Protein AF-A0A0K1P612-F1 (afdb_monomer_lite)

Structure (mmCIF, N/CA/C/O backbone):
data_AF-A0A0K1P612-F1
#
_entry.id   AF-A0A0K1P612-F1
#
loop_
_atom_site.group_PDB
_atom_site.id
_atom_site.type_symbol
_atom_site.label_atom_id
_atom_site.label_alt_id
_atom_site.label_comp_id
_atom_site.label_asym_id
_atom_site.label_entity_id
_atom_site.label_seq_id
_atom_site.pdbx_PDB_ins_code
_atom_site.Cartn_x
_atom_site.Cartn_y
_atom_site.Cartn_z
_atom_site.occupancy
_atom_site.B_iso_or_equiv
_atom_site.auth_seq_id
_atom_site.auth_comp_id
_atom_site.auth_asym_id
_atom_site.auth_atom_id
_atom_site.pdbx_PDB_model_num
ATOM 1 N N . MET A 1 1 ? -21.311 -34.377 92.287 1.00 41.12 1 MET A N 1
ATOM 2 C CA . MET A 1 1 ? -20.174 -33.442 92.451 1.00 41.12 1 MET A CA 1
ATOM 3 C C . MET A 1 1 ? -19.917 -32.747 91.117 1.00 41.12 1 MET A C 1
ATOM 5 O O . MET A 1 1 ? -19.912 -33.449 90.123 1.00 41.12 1 MET A O 1
ATOM 9 N N . LYS A 1 2 ? -19.739 -31.412 91.148 1.00 40.91 2 LYS A N 1
ATOM 10 C CA . LYS A 1 2 ? -18.972 -30.525 90.229 1.00 40.91 2 LYS A CA 1
ATOM 11 C C . LYS A 1 2 ? -19.226 -30.686 88.708 1.00 40.91 2 LYS A C 1
ATOM 13 O O . LYS A 1 2 ? -18.819 -31.666 88.112 1.00 40.91 2 LYS A O 1
ATOM 18 N N . LYS A 1 3 ? -20.013 -29.796 88.079 1.00 50.22 3 LYS A N 1
ATOM 19 C CA . LYS A 1 3 ? -19.568 -28.608 87.297 1.00 50.22 3 LYS A CA 1
ATOM 20 C C . LYS A 1 3 ? -18.346 -28.872 86.401 1.00 50.22 3 LYS A C 1
ATOM 22 O O . LYS A 1 3 ? -17.288 -29.119 86.959 1.00 50.22 3 LYS A O 1
ATOM 27 N N . ILE A 1 4 ? -18.483 -28.657 85.086 1.00 59.44 4 ILE A N 1
ATOM 28 C CA . ILE A 1 4 ? -17.645 -27.751 84.271 1.00 59.44 4 ILE A CA 1
ATOM 29 C C . ILE A 1 4 ? -18.402 -27.411 82.974 1.00 59.44 4 ILE A C 1
ATOM 31 O O . ILE A 1 4 ? -18.871 -28.277 82.245 1.00 59.44 4 ILE A O 1
ATOM 35 N N . ILE A 1 5 ? -18.535 -26.105 82.762 1.00 58.50 5 ILE A N 1
ATOM 36 C CA . ILE A 1 5 ? -18.970 -25.407 81.554 1.00 58.50 5 ILE A CA 1
ATOM 37 C C . ILE A 1 5 ? -17.716 -25.192 80.707 1.00 58.50 5 ILE A C 1
ATOM 39 O O . ILE A 1 5 ? -16.687 -24.802 81.264 1.00 58.50 5 ILE A O 1
ATOM 43 N N . THR A 1 6 ? -17.778 -25.339 79.385 1.00 56.31 6 THR A N 1
ATOM 44 C CA . THR A 1 6 ? -16.789 -24.679 78.517 1.00 56.31 6 THR A CA 1
ATOM 45 C C . THR A 1 6 ? -17.442 -24.205 77.223 1.00 56.31 6 THR A C 1
ATOM 47 O O . THR A 1 6 ? -17.755 -24.989 76.333 1.00 56.31 6 THR A O 1
ATOM 50 N N . LEU A 1 7 ? -17.676 -22.889 77.179 1.00 51.88 7 LEU A N 1
ATOM 51 C CA . LEU A 1 7 ? -17.905 -22.091 75.979 1.00 51.88 7 LEU A CA 1
ATOM 52 C C . LEU A 1 7 ? -16.672 -22.169 75.073 1.00 51.88 7 LEU A C 1
ATOM 54 O O . LEU A 1 7 ? -15.564 -21.944 75.552 1.00 51.88 7 LEU A O 1
ATOM 58 N N . LEU A 1 8 ? -16.883 -22.317 73.769 1.00 52.53 8 LEU A N 1
ATOM 59 C CA . LEU A 1 8 ? -15.957 -21.822 72.751 1.00 52.53 8 LEU A CA 1
ATOM 60 C C . LEU A 1 8 ? -16.777 -21.101 71.681 1.00 52.53 8 LEU A C 1
ATOM 62 O O . LEU A 1 8 ? -17.328 -21.690 70.759 1.00 52.53 8 LEU A O 1
ATOM 66 N N . THR A 1 9 ? -16.897 -19.793 71.880 1.00 53.34 9 THR A N 1
ATOM 67 C CA . THR A 1 9 ? -17.374 -18.814 70.909 1.00 53.34 9 THR A CA 1
ATOM 68 C C . THR A 1 9 ? -16.282 -18.586 69.867 1.00 53.34 9 THR A C 1
ATOM 70 O O . THR A 1 9 ? -15.299 -17.898 70.144 1.00 53.34 9 THR A O 1
ATOM 73 N N . SER A 1 10 ? -16.430 -19.141 68.668 1.00 53.06 10 SER A N 1
ATOM 74 C CA . SER A 1 10 ? -15.600 -18.775 67.518 1.00 53.06 10 SER A CA 1
ATOM 75 C C . SER A 1 10 ? -16.173 -17.522 66.852 1.00 53.06 10 SER A C 1
ATOM 77 O O . SER A 1 10 ? -17.065 -17.569 66.006 1.00 53.06 10 SER A O 1
ATOM 79 N N . ILE A 1 11 ? -15.644 -16.370 67.267 1.00 59.69 11 ILE A N 1
ATOM 80 C CA . ILE A 1 11 ? -15.814 -15.085 66.586 1.00 59.69 11 ILE A CA 1
ATOM 81 C C . ILE A 1 11 ? -15.137 -15.216 65.220 1.00 59.69 11 ILE A C 1
ATOM 83 O O . ILE A 1 11 ? -13.913 -15.266 65.122 1.00 59.69 11 ILE A O 1
ATOM 87 N N . SER A 1 12 ? -15.937 -15.320 64.163 1.00 50.88 12 SER A N 1
ATOM 88 C CA . SER A 1 12 ? -15.432 -15.311 62.791 1.00 50.88 12 SER A CA 1
ATOM 89 C C . SER A 1 12 ? -15.181 -13.857 62.394 1.00 50.88 12 SER A C 1
ATOM 91 O O . SER A 1 12 ? -16.131 -13.101 62.203 1.00 50.88 12 SER A O 1
ATOM 93 N N . LEU A 1 13 ? -13.913 -13.444 62.309 1.00 46.50 13 LEU A N 1
ATOM 94 C CA . LEU A 1 13 ? -13.538 -12.169 61.697 1.00 46.50 13 LEU A CA 1
ATOM 95 C C . LEU A 1 13 ? -13.925 -12.212 60.213 1.00 46.50 13 LEU A C 1
ATOM 97 O O . LEU A 1 13 ? -13.248 -12.850 59.408 1.00 46.50 13 LEU A O 1
ATOM 101 N N . THR A 1 14 ? -14.991 -11.518 59.824 1.00 56.44 14 THR A N 1
ATOM 102 C CA . THR A 1 14 ? -15.213 -11.179 58.417 1.00 56.44 14 THR A CA 1
ATOM 103 C C . THR A 1 14 ? -14.245 -10.059 58.057 1.00 56.44 14 THR A C 1
ATOM 105 O O . THR A 1 14 ? -14.475 -8.897 58.394 1.00 56.44 14 THR A O 1
ATOM 108 N N . ALA A 1 15 ? -13.137 -10.412 57.409 1.00 47.38 15 ALA A N 1
ATOM 109 C CA . ALA A 1 15 ? -12.256 -9.447 56.774 1.00 47.38 15 ALA A CA 1
ATOM 110 C C . ALA A 1 15 ? -13.066 -8.691 55.710 1.00 47.38 15 ALA A C 1
ATOM 112 O O . ALA A 1 15 ? -13.466 -9.262 54.696 1.00 47.38 15 ALA A O 1
ATOM 113 N N . SER A 1 16 ? -13.356 -7.415 55.961 1.00 54.88 16 SER A N 1
ATOM 114 C CA . SER A 1 16 ? -13.921 -6.531 54.950 1.00 54.88 16 SER A CA 1
ATOM 115 C C . SER A 1 16 ? -12.872 -6.352 53.857 1.00 54.88 16 SER A C 1
ATOM 117 O O . SER A 1 16 ? -11.861 -5.679 54.071 1.00 54.88 16 SER A O 1
ATOM 119 N N . LEU A 1 17 ? -13.090 -6.967 52.697 1.00 56.94 17 LEU A N 1
ATOM 120 C CA . LEU A 1 17 ? -12.346 -6.636 51.490 1.00 56.94 17 LEU A CA 1
ATOM 121 C C . LEU A 1 17 ? -12.718 -5.196 51.129 1.00 56.94 17 LEU A C 1
ATOM 123 O O . LEU A 1 17 ? -13.788 -4.939 50.584 1.00 56.94 17 LEU A O 1
ATOM 127 N N . SER A 1 18 ? -11.868 -4.238 51.492 1.00 53.06 18 SER A N 1
ATOM 128 C CA . SER A 1 18 ? -11.982 -2.877 50.987 1.00 53.06 18 SER A CA 1
ATOM 129 C C . SER A 1 18 ? -11.651 -2.918 49.500 1.00 53.06 18 SER A C 1
ATOM 131 O O . SER A 1 18 ? -10.485 -2.990 49.109 1.00 53.06 18 SER A O 1
ATOM 133 N N . THR A 1 19 ? -12.690 -2.925 48.671 1.00 49.06 19 THR A N 1
ATOM 134 C CA . THR A 1 19 ? -12.580 -2.788 47.224 1.00 49.06 19 THR A CA 1
ATOM 135 C C . THR A 1 19 ? -12.037 -1.396 46.924 1.00 49.06 19 THR A C 1
ATOM 137 O O . THR A 1 19 ? -12.783 -0.423 46.840 1.00 49.06 19 THR A O 1
ATOM 140 N N . PHE A 1 20 ? -10.721 -1.275 46.770 1.00 56.41 20 PHE A N 1
ATOM 141 C CA . PHE A 1 20 ? -10.151 -0.122 46.093 1.00 56.41 20 PHE A CA 1
ATOM 142 C C . PHE A 1 20 ? -10.465 -0.295 44.609 1.00 56.41 20 PHE A C 1
ATOM 144 O O . PHE A 1 20 ? -9.755 -0.984 43.879 1.00 56.41 20 PHE A O 1
ATOM 151 N N . ALA A 1 21 ? -11.578 0.289 44.167 1.00 50.56 21 ALA A N 1
ATOM 152 C CA . ALA A 1 21 ? -11.800 0.526 42.754 1.00 50.56 21 ALA A CA 1
ATOM 153 C C . ALA A 1 21 ? -10.763 1.563 42.309 1.00 50.56 21 ALA A C 1
ATOM 155 O O . ALA A 1 21 ? -10.960 2.769 42.449 1.00 50.56 21 ALA A O 1
ATOM 156 N N . ILE A 1 22 ? -9.621 1.086 41.813 1.00 52.19 22 ILE A N 1
ATOM 157 C CA . ILE A 1 22 ? -8.710 1.920 41.041 1.00 52.19 22 ILE A CA 1
ATOM 158 C C . ILE A 1 22 ? -9.459 2.218 39.746 1.00 52.19 22 ILE A C 1
ATOM 160 O O . ILE A 1 22 ? -9.482 1.407 38.820 1.00 52.19 22 ILE A O 1
ATOM 164 N N . SER A 1 23 ? -10.126 3.372 39.712 1.00 44.81 23 SER A N 1
ATOM 165 C CA . SER A 1 23 ? -10.602 3.987 38.479 1.00 44.81 23 SER A CA 1
ATOM 166 C C . SER A 1 23 ? -9.371 4.412 37.680 1.00 44.81 23 SER A C 1
ATOM 168 O O . SER A 1 23 ? -8.953 5.568 37.677 1.00 44.81 23 SER A O 1
ATOM 170 N N . CYS A 1 24 ? -8.720 3.434 37.052 1.00 50.16 24 CYS A N 1
ATOM 171 C CA . CYS A 1 24 ? -7.855 3.695 35.923 1.00 50.16 24 CYS A CA 1
ATOM 172 C C . CYS A 1 24 ? -8.787 4.183 34.824 1.00 50.16 24 CYS A C 1
ATOM 174 O O . CYS A 1 24 ? -9.447 3.373 34.172 1.00 50.16 24 CYS A O 1
ATOM 176 N N . GLY A 1 25 ? -8.848 5.501 34.637 1.00 46.31 25 GLY A N 1
ATOM 177 C CA . GLY A 1 25 ? -9.306 6.094 33.391 1.00 46.31 25 GLY A CA 1
ATOM 178 C C . GLY A 1 25 ? -8.412 5.578 32.271 1.00 46.31 25 GLY A C 1
ATOM 179 O O . GLY A 1 25 ? -7.436 6.221 31.893 1.00 46.31 25 GLY A O 1
ATOM 180 N N . LYS A 1 26 ? -8.697 4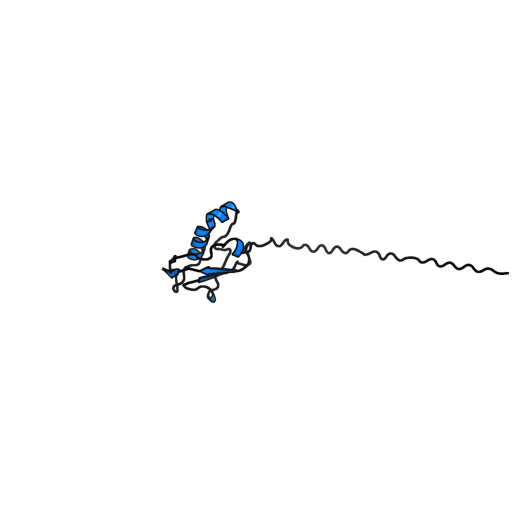.369 31.784 1.00 48.75 26 LYS A N 1
ATOM 181 C CA . LYS A 1 26 ? -8.162 3.888 30.525 1.00 48.75 26 LYS A CA 1
ATOM 182 C C . LYS A 1 26 ? -8.737 4.848 29.499 1.00 48.75 26 LYS A C 1
ATOM 184 O O . LYS A 1 26 ? -9.947 4.865 29.294 1.00 48.75 26 LYS A O 1
ATOM 189 N N . LYS A 1 27 ? -7.881 5.689 28.912 1.00 53.66 27 LYS A N 1
ATOM 190 C CA . LYS A 1 27 ? -8.188 6.282 27.611 1.00 53.66 27 LYS A CA 1
ATOM 191 C C . LYS A 1 27 ? -8.678 5.118 26.754 1.00 53.66 27 LYS A C 1
ATOM 193 O O . LYS A 1 27 ? -7.951 4.133 26.633 1.00 53.66 27 LYS A O 1
ATOM 198 N N . GLU A 1 28 ? -9.918 5.175 26.283 1.00 55.62 28 GLU A N 1
ATOM 199 C CA . GLU A 1 28 ? -10.414 4.213 25.305 1.00 55.62 28 GLU A CA 1
ATOM 200 C C . GLU A 1 28 ? -9.517 4.343 24.078 1.00 55.62 28 GLU A C 1
ATOM 202 O O . GLU A 1 28 ? -9.636 5.275 23.285 1.00 55.62 28 GLU A O 1
ATOM 207 N N . GLU A 1 29 ? -8.531 3.459 23.985 1.00 60.53 29 GLU A N 1
ATOM 208 C CA . GLU A 1 29 ? -7.712 3.308 22.801 1.00 60.53 29 GLU A CA 1
ATOM 209 C C . GLU A 1 29 ? -8.654 2.760 21.732 1.00 60.53 29 GLU A C 1
ATOM 211 O O . GLU A 1 29 ? -9.086 1.607 21.799 1.00 60.53 29 GLU A O 1
ATOM 216 N N . GLN A 1 30 ? -9.090 3.631 20.818 1.00 69.25 30 GLN A N 1
ATOM 217 C CA . GLN A 1 30 ? -9.962 3.219 19.726 1.00 69.25 30 GLN A CA 1
ATOM 218 C C . GLN A 1 30 ? -9.275 2.080 18.975 1.00 69.25 30 GLN A C 1
ATOM 220 O O . GLN A 1 30 ? -8.113 2.197 18.580 1.00 69.25 30 GLN A O 1
ATOM 225 N N . ALA A 1 31 ? -9.985 0.965 18.811 1.00 86.06 31 ALA A N 1
ATOM 226 C CA . ALA A 1 31 ? -9.444 -0.203 18.137 1.00 86.06 31 ALA A CA 1
ATOM 227 C C . ALA A 1 31 ? -9.047 0.173 16.701 1.00 86.06 31 ALA A C 1
ATOM 229 O O . ALA A 1 31 ? -9.894 0.537 15.885 1.00 86.06 31 ALA A O 1
ATOM 230 N N . LYS A 1 32 ? -7.747 0.100 16.404 1.00 93.06 32 LYS A N 1
ATOM 231 C CA . LYS A 1 32 ? -7.211 0.388 15.072 1.00 93.06 32 LYS A CA 1
ATOM 232 C C . LYS A 1 32 ? -7.554 -0.732 14.094 1.00 93.06 32 LYS A C 1
ATOM 234 O O . LYS A 1 32 ? -7.532 -1.911 14.444 1.00 93.06 32 LYS A O 1
ATOM 239 N N . THR A 1 33 ? -7.816 -0.366 12.844 1.00 95.06 33 THR A N 1
ATOM 240 C CA . THR A 1 33 ? -8.099 -1.323 11.766 1.00 95.06 33 THR A CA 1
ATOM 241 C C . THR A 1 33 ? -6.799 -1.845 11.153 1.00 95.06 33 THR A C 1
ATOM 243 O O . THR A 1 33 ? -5.915 -1.073 10.800 1.00 95.06 33 THR A O 1
ATOM 246 N N . ILE A 1 34 ? -6.660 -3.161 10.988 1.00 96.88 34 ILE A N 1
ATOM 247 C CA . ILE A 1 34 ? -5.459 -3.751 10.375 1.00 96.88 34 ILE A CA 1
ATOM 248 C C . ILE A 1 34 ? -5.461 -3.481 8.864 1.00 96.88 34 ILE A C 1
ATOM 250 O O . ILE A 1 34 ? -6.443 -3.793 8.190 1.00 96.88 34 ILE A O 1
ATOM 254 N N . LEU A 1 35 ? -4.356 -2.969 8.309 1.00 97.06 35 LEU A N 1
ATOM 255 C CA . LEU A 1 35 ? -4.243 -2.664 6.874 1.00 97.06 35 LEU A CA 1
ATOM 256 C C . LEU A 1 35 ? -4.543 -3.868 5.970 1.00 97.06 35 LEU A C 1
ATOM 258 O O . LEU A 1 35 ? -5.217 -3.720 4.956 1.00 97.06 35 LEU A O 1
ATOM 262 N N . GLY A 1 36 ? -4.113 -5.072 6.352 1.00 96.12 36 GLY A N 1
ATOM 263 C CA . GLY A 1 36 ? -4.393 -6.295 5.587 1.00 96.12 36 GLY A CA 1
ATOM 264 C C . GLY A 1 36 ? -5.884 -6.641 5.464 1.00 96.12 36 GLY A C 1
ATOM 265 O O . GLY A 1 36 ? -6.259 -7.402 4.578 1.00 96.12 36 GLY A O 1
ATOM 266 N N . ASN A 1 37 ? -6.750 -6.065 6.306 1.00 95.94 37 ASN A N 1
ATOM 267 C CA . ASN A 1 37 ? -8.198 -6.265 6.204 1.00 95.94 37 ASN A CA 1
ATOM 268 C C . ASN A 1 37 ? -8.844 -5.344 5.157 1.00 95.94 37 ASN A C 1
ATOM 270 O O . ASN A 1 37 ? -9.917 -5.668 4.642 1.00 95.94 37 ASN A O 1
ATOM 274 N N . ILE A 1 38 ? -8.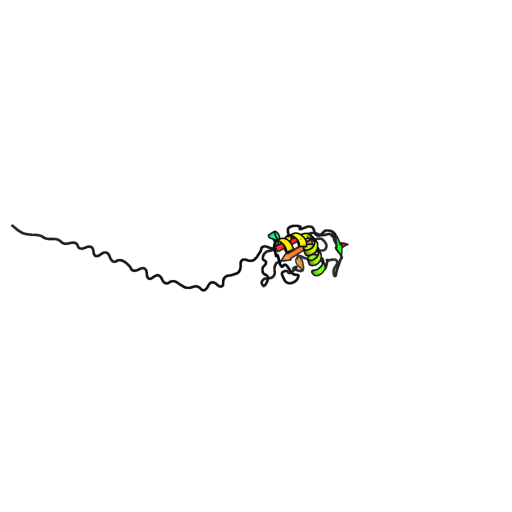216 -4.202 4.849 1.00 96.12 38 ILE A N 1
ATOM 275 C CA . ILE A 1 38 ? -8.759 -3.198 3.919 1.00 96.12 38 ILE A CA 1
ATOM 276 C C . ILE A 1 38 ? -8.045 -3.217 2.562 1.00 96.12 38 ILE A C 1
ATOM 278 O O . ILE A 1 38 ? -8.695 -2.973 1.549 1.00 96.12 38 ILE A O 1
ATOM 282 N N . ILE A 1 39 ? -6.744 -3.530 2.535 1.00 96.50 39 ILE A N 1
ATOM 283 C CA . ILE A 1 39 ? -5.931 -3.700 1.325 1.00 96.50 39 ILE A CA 1
ATOM 284 C C . ILE A 1 39 ? -5.870 -5.198 1.028 1.00 96.50 39 ILE A C 1
ATOM 286 O O . ILE A 1 39 ? -4.978 -5.909 1.485 1.00 96.50 39 ILE A O 1
ATOM 290 N N . THR A 1 40 ? -6.874 -5.691 0.309 1.00 93.69 40 THR A N 1
ATOM 291 C CA . THR A 1 40 ? -7.045 -7.122 0.026 1.00 93.69 40 THR A CA 1
ATOM 292 C C . THR A 1 40 ? -6.465 -7.554 -1.319 1.00 93.69 40 THR A C 1
ATOM 294 O O . THR A 1 40 ? -6.115 -8.720 -1.475 1.00 93.69 40 THR A O 1
ATOM 297 N N . ASN A 1 41 ? -6.341 -6.640 -2.283 1.00 94.56 41 ASN A N 1
ATOM 298 C CA . ASN A 1 41 ? -5.604 -6.865 -3.519 1.00 94.56 41 ASN A CA 1
ATOM 299 C C . ASN A 1 41 ? -4.186 -6.299 -3.379 1.00 94.56 41 ASN A C 1
ATOM 301 O O . ASN A 1 41 ? -3.996 -5.089 -3.260 1.00 94.56 41 ASN A O 1
ATOM 305 N N . LEU A 1 42 ? -3.207 -7.201 -3.361 1.00 97.06 42 LEU A N 1
ATOM 306 C CA . LEU A 1 42 ? -1.799 -6.877 -3.143 1.00 97.06 42 LEU A CA 1
ATOM 307 C C . LEU A 1 42 ? -1.026 -6.673 -4.447 1.00 97.06 42 LEU A C 1
ATOM 309 O O . LEU A 1 42 ? 0.103 -6.199 -4.393 1.00 97.06 42 LEU A O 1
ATOM 313 N N . ASP A 1 43 ? -1.596 -7.041 -5.595 1.00 97.75 43 ASP A N 1
ATOM 314 C CA . ASP A 1 43 ? -0.997 -6.787 -6.904 1.00 97.75 43 ASP A CA 1
ATOM 315 C C . ASP A 1 43 ? -1.592 -5.505 -7.491 1.00 97.75 43 ASP A C 1
ATOM 317 O O . ASP A 1 43 ? -2.783 -5.429 -7.802 1.00 97.75 43 ASP A O 1
ATOM 321 N N . LEU A 1 44 ? -0.754 -4.477 -7.611 1.00 97.81 44 LEU A N 1
ATOM 322 C CA . LEU A 1 44 ? -1.144 -3.171 -8.132 1.00 97.81 44 LEU A CA 1
ATOM 323 C C . LEU A 1 44 ? -1.007 -3.090 -9.660 1.00 97.81 44 LEU A C 1
ATOM 325 O O . LEU A 1 44 ? -1.421 -2.095 -10.256 1.00 97.81 44 LEU A O 1
ATOM 329 N N . GLY A 1 45 ? -0.468 -4.128 -10.307 1.00 97.44 45 GLY A N 1
ATOM 330 C CA . GLY A 1 45 ? -0.230 -4.155 -11.745 1.00 97.44 45 GLY A CA 1
ATOM 331 C C . GLY A 1 45 ? 0.893 -3.211 -12.173 1.00 97.44 45 GLY A C 1
ATOM 332 O O . GLY A 1 45 ? 1.927 -3.112 -11.509 1.00 97.44 45 GLY A O 1
ATOM 333 N N . ASP A 1 46 ? 0.703 -2.542 -13.308 1.00 97.56 46 ASP A N 1
ATOM 334 C CA . ASP A 1 46 ? 1.702 -1.643 -13.886 1.00 97.56 46 ASP A CA 1
ATOM 335 C C . ASP A 1 46 ? 1.604 -0.236 -13.269 1.00 97.56 46 ASP A C 1
ATOM 337 O O . ASP A 1 46 ? 0.545 0.395 -13.288 1.00 97.56 46 ASP A O 1
ATOM 341 N N . LEU A 1 47 ? 2.722 0.269 -12.742 1.00 97.88 47 LEU A N 1
ATOM 342 C CA . LEU A 1 47 ? 2.848 1.595 -12.138 1.00 97.88 47 LEU A CA 1
ATOM 343 C C . LEU A 1 47 ? 3.911 2.423 -12.859 1.00 97.88 47 LEU A C 1
ATOM 345 O O . LEU A 1 47 ? 4.996 1.930 -13.165 1.00 97.88 47 LEU A O 1
ATOM 349 N N . GLN A 1 48 ? 3.624 3.708 -13.066 1.00 96.19 48 GLN A N 1
ATOM 350 C CA . GLN A 1 48 ? 4.603 4.640 -13.623 1.00 96.19 48 GLN A CA 1
ATOM 351 C C . GLN A 1 48 ? 5.801 4.798 -12.687 1.00 96.19 48 GLN A C 1
ATOM 353 O O . GLN A 1 48 ? 5.638 4.986 -11.475 1.00 96.19 48 GLN A O 1
ATOM 358 N N . LYS A 1 49 ? 7.003 4.767 -13.263 1.00 93.75 49 LYS A N 1
ATOM 359 C CA . LYS A 1 49 ? 8.234 5.106 -12.543 1.00 93.75 49 LYS A CA 1
ATOM 360 C C . LYS A 1 49 ? 8.230 6.564 -12.087 1.00 93.75 49 LYS A C 1
ATOM 362 O O . LYS A 1 49 ? 7.848 7.463 -12.830 1.00 93.75 49 LYS A O 1
ATOM 367 N N . GLY A 1 50 ? 8.691 6.780 -10.861 1.00 91.94 50 GLY A N 1
ATOM 368 C CA . GLY A 1 50 ? 9.045 8.085 -10.324 1.00 91.94 50 GLY A CA 1
ATOM 369 C C . GLY A 1 50 ? 10.560 8.235 -10.211 1.00 91.94 50 GLY A C 1
ATOM 370 O O . GLY A 1 50 ? 11.326 7.715 -11.024 1.00 91.94 50 GLY A O 1
ATOM 371 N N . GLU A 1 51 ? 11.000 8.949 -9.179 1.00 87.94 51 GLU A N 1
ATOM 372 C CA . GLU A 1 51 ? 12.421 9.099 -8.872 1.00 87.94 51 GLU A CA 1
ATOM 373 C C . GLU A 1 51 ? 13.056 7.758 -8.475 1.00 87.94 51 GLU A C 1
ATOM 375 O O . GLU A 1 51 ? 12.422 6.920 -7.837 1.00 87.94 51 GLU A O 1
ATOM 380 N N . ASN A 1 52 ? 14.334 7.566 -8.817 1.00 90.06 52 ASN A N 1
ATOM 381 C CA . ASN A 1 52 ? 15.108 6.361 -8.478 1.00 90.06 52 ASN A CA 1
ATOM 382 C C . ASN A 1 52 ? 14.482 5.039 -8.972 1.00 90.06 52 ASN A C 1
ATOM 384 O O . ASN A 1 52 ? 14.633 4.007 -8.321 1.00 90.06 52 ASN A O 1
ATOM 388 N N . ASP A 1 53 ? 13.772 5.071 -10.106 1.00 91.50 53 ASP A N 1
ATOM 389 C CA . ASP A 1 53 ? 13.106 3.911 -10.722 1.00 91.50 53 ASP A CA 1
ATOM 390 C C . ASP A 1 53 ? 12.037 3.232 -9.840 1.00 91.50 53 ASP A C 1
ATOM 392 O O . ASP A 1 53 ? 11.634 2.095 -10.108 1.00 91.50 53 ASP A O 1
ATOM 396 N N . VAL A 1 54 ? 11.537 3.920 -8.807 1.00 95.75 54 VAL A N 1
ATOM 397 C CA . VAL A 1 54 ? 10.425 3.449 -7.968 1.00 95.75 54 VAL A CA 1
ATOM 398 C C . VAL A 1 54 ? 9.185 4.322 -8.178 1.00 95.75 54 VAL A C 1
ATOM 400 O O . VAL A 1 54 ? 9.316 5.522 -8.420 1.00 95.75 54 VAL A O 1
ATOM 403 N N . PRO A 1 55 ? 7.961 3.765 -8.128 1.00 96.81 55 PRO A N 1
ATOM 404 C CA . PRO A 1 55 ? 6.742 4.563 -8.258 1.00 96.81 55 PRO A CA 1
ATOM 405 C C . PRO A 1 55 ? 6.582 5.474 -7.044 1.00 96.81 55 PRO A C 1
ATOM 407 O O . PRO A 1 55 ? 6.983 5.091 -5.951 1.00 96.81 55 PRO A O 1
ATOM 410 N N . SER A 1 56 ? 5.970 6.650 -7.207 1.00 96.88 56 SER A N 1
ATOM 411 C CA . SER A 1 56 ? 5.750 7.582 -6.092 1.00 96.88 56 SER A CA 1
ATOM 412 C C . SER A 1 56 ? 4.733 7.043 -5.067 1.00 96.88 56 SER A C 1
ATOM 414 O O . SER A 1 56 ? 3.912 6.175 -5.374 1.00 96.88 56 SER A O 1
ATOM 416 N N . LYS A 1 57 ? 4.752 7.577 -3.835 1.00 97.06 57 LYS A N 1
ATOM 417 C CA . LYS A 1 57 ? 3.810 7.168 -2.776 1.00 97.06 57 LYS A CA 1
ATOM 418 C C . LYS A 1 57 ? 2.370 7.438 -3.207 1.00 97.06 57 LYS A C 1
ATOM 420 O O . LYS A 1 57 ? 1.479 6.637 -2.942 1.00 97.06 57 LYS A O 1
ATOM 425 N N . GLU A 1 58 ? 2.165 8.560 -3.889 1.00 97.56 58 GLU A N 1
ATOM 426 C CA . GLU A 1 58 ? 0.880 8.951 -4.454 1.00 97.56 58 GLU A CA 1
ATOM 427 C C . GLU A 1 58 ? 0.440 7.984 -5.558 1.00 97.56 58 GLU A C 1
ATOM 429 O O . GLU A 1 58 ? -0.706 7.549 -5.560 1.00 97.56 58 GLU A O 1
ATOM 434 N N . THR A 1 59 ? 1.355 7.558 -6.434 1.00 97.69 59 THR A N 1
ATOM 435 C CA . THR A 1 59 ? 1.084 6.540 -7.463 1.00 97.69 59 THR A CA 1
ATOM 436 C C . THR A 1 59 ? 0.611 5.227 -6.834 1.00 97.69 59 THR A C 1
ATOM 438 O O . THR A 1 59 ? -0.402 4.672 -7.257 1.00 97.69 59 THR A O 1
ATOM 441 N N . ILE A 1 60 ? 1.306 4.755 -5.793 1.00 97.81 60 ILE A N 1
ATOM 442 C CA . ILE A 1 60 ? 0.929 3.545 -5.048 1.00 97.81 60 ILE A CA 1
ATOM 443 C C . ILE A 1 60 ? -0.447 3.721 -4.389 1.00 97.81 60 ILE A C 1
ATOM 445 O O . ILE A 1 60 ? -1.319 2.868 -4.547 1.00 97.81 60 ILE A O 1
ATOM 449 N N . TYR A 1 61 ? -0.667 4.835 -3.684 1.00 98.06 61 TYR A N 1
ATOM 450 C CA . TYR A 1 61 ? -1.943 5.132 -3.031 1.00 98.06 61 TYR A CA 1
ATOM 451 C C . TYR A 1 61 ? -3.104 5.174 -4.023 1.00 98.06 61 TYR A C 1
ATOM 453 O O . TYR A 1 61 ? -4.115 4.515 -3.798 1.00 98.06 61 TYR A O 1
ATOM 461 N N . ASN A 1 62 ? -2.952 5.906 -5.126 1.00 97.94 62 ASN A N 1
ATOM 462 C CA . ASN A 1 62 ? -3.994 6.055 -6.134 1.00 97.94 62 ASN A CA 1
ATOM 463 C C . ASN A 1 62 ? -4.393 4.696 -6.705 1.00 97.94 62 ASN A C 1
ATOM 465 O O . ASN A 1 62 ? -5.583 4.441 -6.880 1.00 97.94 62 ASN A O 1
ATOM 469 N N . LYS A 1 63 ? -3.424 3.797 -6.926 1.00 98.06 63 LYS A N 1
ATOM 470 C CA . LYS A 1 63 ? -3.733 2.459 -7.424 1.00 98.06 63 LYS A CA 1
ATOM 471 C C . LYS A 1 63 ? -4.422 1.582 -6.384 1.00 98.06 63 LYS A C 1
ATOM 473 O O . LYS A 1 63 ? -5.379 0.887 -6.712 1.00 98.06 63 LYS A O 1
ATOM 478 N N . ILE A 1 64 ? -3.990 1.636 -5.123 1.00 97.94 64 ILE A N 1
ATOM 479 C CA . ILE A 1 64 ? -4.684 0.940 -4.030 1.00 97.94 64 ILE A CA 1
ATOM 480 C C . ILE A 1 64 ? -6.122 1.446 -3.915 1.00 97.94 64 ILE A C 1
ATOM 482 O O . ILE A 1 64 ? -7.040 0.632 -3.828 1.00 97.94 64 ILE A O 1
ATOM 486 N N . PHE A 1 65 ? -6.316 2.764 -3.948 1.00 97.44 65 PHE A N 1
ATOM 487 C CA . PHE A 1 65 ? -7.632 3.385 -3.897 1.00 97.44 65 PHE A CA 1
ATOM 488 C C . PHE A 1 65 ? -8.500 2.922 -5.067 1.00 97.44 65 PHE A C 1
ATOM 490 O O . PHE A 1 65 ? -9.599 2.439 -4.836 1.00 97.44 65 PHE A O 1
ATOM 497 N N . GLU A 1 66 ? -7.999 2.976 -6.303 1.00 97.56 66 GLU A N 1
ATOM 498 C CA . GLU A 1 66 ? -8.706 2.492 -7.498 1.00 97.56 66 GLU A CA 1
ATOM 499 C C . GLU A 1 66 ? -9.191 1.043 -7.335 1.00 97.56 66 GLU A C 1
ATOM 501 O O . GLU A 1 66 ? -10.354 0.749 -7.600 1.00 97.56 66 GLU A O 1
ATOM 506 N N . LEU A 1 67 ? -8.324 0.151 -6.844 1.00 97.81 67 LEU A N 1
ATOM 507 C CA . LEU A 1 67 ? -8.619 -1.277 -6.696 1.00 97.81 67 LEU A CA 1
ATOM 508 C C . LEU A 1 67 ? -9.599 -1.606 -5.559 1.00 97.81 67 LEU A C 1
ATOM 510 O O . LEU A 1 67 ? -10.167 -2.697 -5.554 1.00 97.81 67 LEU A O 1
ATOM 514 N N . HIS A 1 68 ? -9.780 -0.707 -4.588 1.00 97.38 68 HIS A N 1
ATOM 515 C CA . HIS A 1 68 ? -10.580 -0.971 -3.385 1.00 97.38 68 HIS A CA 1
ATOM 516 C C . HIS A 1 68 ? -11.729 0.016 -3.166 1.00 97.38 68 HIS A C 1
ATOM 518 O O . HIS A 1 68 ? -12.490 -0.157 -2.214 1.00 97.38 68 HIS A O 1
ATOM 524 N N . LYS A 1 69 ? -11.870 1.025 -4.035 1.00 96.00 69 LYS A N 1
ATOM 525 C CA . LYS A 1 69 ? -12.797 2.150 -3.878 1.00 96.00 69 LYS A CA 1
ATOM 526 C C . LYS A 1 69 ? -14.212 1.703 -3.531 1.00 96.00 69 LYS A C 1
ATOM 528 O O . LYS A 1 69 ? -14.746 2.152 -2.526 1.00 96.00 69 LYS A O 1
ATOM 533 N N . GLU A 1 70 ? -14.785 0.802 -4.326 1.00 96.31 70 GLU A N 1
ATOM 534 C CA . GLU A 1 70 ? -16.157 0.311 -4.145 1.00 96.31 70 GLU A CA 1
ATOM 535 C C . GLU A 1 70 ? -16.349 -0.290 -2.746 1.00 96.31 70 GLU A C 1
ATOM 537 O O . GLU A 1 70 ? -17.171 0.180 -1.963 1.00 96.31 70 GLU A O 1
ATOM 542 N N . LYS A 1 71 ? -15.486 -1.240 -2.367 1.00 95.38 71 LYS A N 1
ATOM 543 C CA . LYS A 1 71 ? -15.5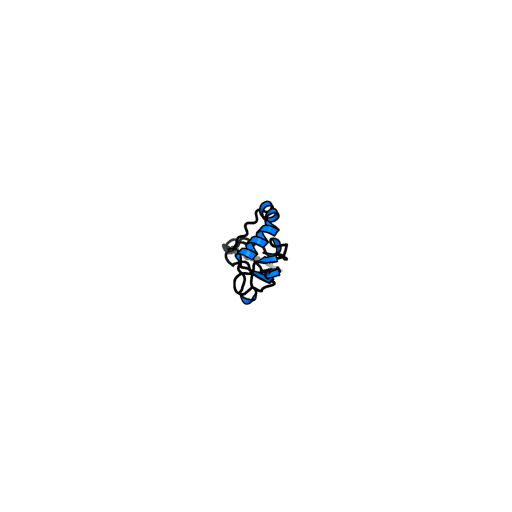28 -1.880 -1.048 1.00 95.38 71 LYS A CA 1
ATOM 544 C C . LYS A 1 71 ? -15.315 -0.877 0.088 1.00 95.38 71 LYS A C 1
ATOM 546 O O . LYS A 1 71 ? -15.917 -1.017 1.152 1.00 95.38 71 LYS A O 1
ATOM 551 N N . TRP A 1 72 ? -14.440 0.109 -0.085 1.00 96.31 72 TRP A N 1
ATOM 552 C CA . TRP A 1 72 ? -14.195 1.123 0.940 1.00 96.31 72 TRP A CA 1
ATOM 553 C C . TRP A 1 72 ? -15.378 2.073 1.108 1.00 96.31 72 TRP A C 1
ATOM 555 O O . TRP A 1 72 ? -15.738 2.371 2.244 1.00 96.31 72 TRP A O 1
ATOM 565 N N . GLU A 1 73 ? -16.017 2.489 0.017 1.00 96.38 73 GLU A N 1
ATOM 566 C CA . GLU A 1 73 ? -17.229 3.312 0.050 1.00 96.38 73 GLU A CA 1
ATOM 567 C C . GLU A 1 73 ? -18.388 2.560 0.725 1.00 96.38 73 GLU A C 1
ATOM 569 O O . GLU A 1 73 ? -19.005 3.097 1.645 1.00 96.38 73 GLU A O 1
ATOM 574 N N . GLU A 1 74 ? -18.616 1.290 0.374 1.00 96.81 74 GLU A N 1
ATOM 575 C CA . GLU A 1 74 ? -19.637 0.432 1.000 1.00 96.81 74 GLU A CA 1
ATOM 576 C C . GLU A 1 74 ? -19.431 0.260 2.512 1.00 96.81 74 GLU A C 1
ATOM 578 O O . GLU A 1 74 ? -20.379 0.307 3.298 1.00 96.81 74 GLU A O 1
ATOM 583 N N . ASN A 1 75 ? -18.178 0.075 2.936 1.00 95.38 75 ASN A N 1
ATOM 584 C CA . ASN A 1 75 ? -17.823 -0.181 4.333 1.00 95.38 75 ASN A CA 1
ATOM 585 C C . ASN A 1 75 ? -17.457 1.096 5.108 1.00 95.38 75 ASN A C 1
ATOM 587 O O . ASN A 1 75 ? -17.023 1.007 6.255 1.00 95.38 75 ASN A O 1
ATOM 591 N N . ASN A 1 76 ? -17.639 2.281 4.512 1.00 95.19 76 ASN A N 1
ATOM 592 C CA . ASN A 1 76 ? -17.288 3.578 5.101 1.00 95.19 76 ASN A CA 1
ATOM 593 C C . ASN A 1 76 ? -15.820 3.668 5.580 1.00 95.19 76 ASN A C 1
ATOM 595 O O . ASN A 1 76 ? -15.512 4.326 6.577 1.00 95.19 76 ASN A O 1
ATOM 599 N N . ILE A 1 77 ? -14.900 3.015 4.866 1.00 96.00 77 ILE A N 1
ATOM 600 C CA . ILE A 1 77 ? -13.464 3.032 5.156 1.00 96.00 77 ILE A CA 1
ATOM 601 C 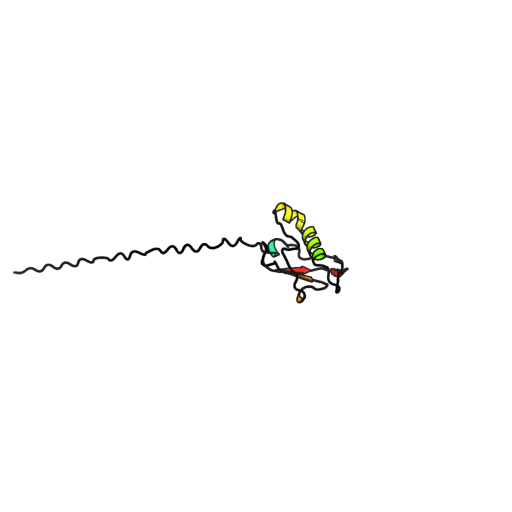C . ILE A 1 77 ? -12.866 4.327 4.602 1.00 96.00 77 ILE A C 1
ATOM 603 O O . ILE A 1 77 ? -12.873 4.571 3.397 1.00 96.00 77 ILE A O 1
ATOM 607 N N . LYS A 1 78 ? -12.304 5.151 5.489 1.00 95.62 78 LYS A N 1
ATOM 608 C CA . LYS A 1 78 ? -11.592 6.385 5.131 1.00 95.62 78 LYS A CA 1
ATOM 609 C C . LYS A 1 78 ? -10.089 6.164 5.260 1.00 95.62 78 LYS A C 1
ATOM 611 O O . LYS A 1 78 ? -9.527 6.419 6.316 1.00 95.62 78 LYS A O 1
ATOM 616 N N . PHE A 1 79 ? -9.469 5.656 4.199 1.00 96.25 79 PHE A N 1
ATOM 617 C CA . PHE A 1 79 ? -8.018 5.492 4.102 1.00 96.25 79 PHE A CA 1
ATOM 618 C C . PHE A 1 79 ? -7.438 6.543 3.156 1.00 96.25 79 PHE A C 1
ATOM 620 O O . PHE A 1 79 ? -7.923 6.717 2.040 1.00 96.25 79 PHE A O 1
ATOM 627 N N . THR A 1 80 ? -6.411 7.251 3.607 1.00 97.19 80 THR A N 1
ATOM 628 C CA . THR A 1 80 ? -5.835 8.422 2.943 1.00 97.19 80 THR A CA 1
ATOM 629 C C . THR A 1 80 ? -4.318 8.308 2.817 1.00 97.19 80 THR A C 1
ATOM 631 O O . THR A 1 80 ? -3.665 7.497 3.474 1.00 97.19 80 THR A O 1
ATOM 634 N N . LEU A 1 81 ? -3.717 9.176 1.997 1.00 97.19 81 LEU A N 1
ATOM 635 C CA . LEU A 1 81 ? -2.266 9.211 1.793 1.00 97.19 81 LEU A CA 1
ATOM 636 C C . LEU A 1 81 ? -1.475 9.476 3.091 1.00 97.19 81 LEU A C 1
ATOM 638 O O . LEU A 1 81 ? -0.300 9.117 3.176 1.00 97.19 81 LEU A O 1
ATOM 642 N N . THR A 1 82 ? -2.083 10.107 4.100 1.00 97.38 82 THR A N 1
ATOM 643 C CA . THR A 1 82 ? -1.450 10.390 5.399 1.00 97.38 82 THR A CA 1
ATOM 644 C C . THR A 1 82 ? -1.532 9.233 6.387 1.00 97.38 82 THR A C 1
ATOM 646 O O . THR A 1 82 ? -0.822 9.259 7.387 1.00 97.38 82 THR A O 1
ATOM 649 N N . ASP A 1 83 ? -2.340 8.207 6.118 1.00 97.69 83 ASP A N 1
ATOM 650 C CA . ASP A 1 83 ? -2.534 7.086 7.046 1.00 97.69 83 ASP A CA 1
ATOM 651 C C . ASP A 1 83 ? -1.389 6.074 7.033 1.00 97.69 83 ASP A C 1
ATOM 653 O O . ASP A 1 83 ? -1.304 5.219 7.913 1.00 97.69 83 ASP A O 1
ATOM 657 N N . PHE A 1 84 ? -0.490 6.164 6.054 1.00 98.12 84 PHE A N 1
ATOM 658 C CA . PHE A 1 84 ? 0.609 5.221 5.915 1.00 98.12 84 PHE A CA 1
ATOM 659 C C . PHE A 1 84 ? 1.925 5.881 5.514 1.00 98.12 84 PHE A C 1
ATOM 661 O O . PHE A 1 84 ? 1.972 7.034 5.075 1.00 98.12 84 PHE A O 1
ATOM 668 N N . SER A 1 85 ? 3.006 5.126 5.623 1.00 97.94 85 SER A N 1
ATOM 669 C CA . SER A 1 85 ? 4.335 5.445 5.116 1.00 97.94 85 SER A CA 1
ATOM 670 C C . SER A 1 85 ? 4.918 4.241 4.374 1.00 97.94 85 SER A C 1
ATOM 672 O O . SER A 1 85 ? 4.405 3.124 4.460 1.00 97.94 85 SER A O 1
ATOM 674 N N . ILE A 1 86 ? 5.960 4.489 3.583 1.00 97.44 86 ILE A N 1
ATOM 675 C CA . ILE A 1 86 ? 6.738 3.445 2.916 1.00 97.44 86 ILE A CA 1
ATOM 676 C C . ILE A 1 86 ? 8.199 3.672 3.318 1.00 97.44 86 ILE A C 1
ATOM 678 O O . ILE A 1 86 ? 8.803 4.645 2.857 1.00 97.44 86 ILE A O 1
ATOM 682 N N . PRO A 1 87 ? 8.769 2.835 4.201 1.00 95.44 87 PRO A N 1
ATOM 683 C CA . PRO A 1 87 ? 10.185 2.901 4.546 1.00 95.44 87 PRO A CA 1
ATOM 684 C C . PRO A 1 87 ? 11.075 2.750 3.304 1.00 95.44 87 PRO A C 1
ATOM 686 O O . PRO A 1 87 ? 10.814 1.896 2.453 1.00 95.44 87 PRO A O 1
ATOM 689 N N . LEU A 1 88 ? 12.136 3.559 3.195 1.00 91.19 88 LEU A N 1
ATOM 690 C CA . LEU A 1 88 ? 13.012 3.616 2.009 1.00 91.19 88 LEU A CA 1
ATOM 691 C C . LEU A 1 88 ? 13.651 2.262 1.660 1.00 91.19 88 LEU A C 1
ATOM 693 O O . LEU A 1 88 ? 13.796 1.903 0.493 1.00 91.19 88 LEU A O 1
ATOM 697 N N . ASP A 1 89 ? 14.019 1.481 2.670 1.00 93.88 89 ASP A N 1
ATOM 698 C CA . ASP A 1 89 ? 14.589 0.143 2.520 1.00 93.88 89 ASP A CA 1
ATOM 699 C C . ASP A 1 89 ? 13.584 -0.868 1.949 1.00 93.88 89 ASP A C 1
ATOM 701 O O . ASP A 1 89 ? 13.990 -1.852 1.326 1.00 93.88 89 ASP A O 1
ATOM 705 N N . SER A 1 90 ? 12.290 -0.580 2.080 1.00 93.69 90 SER A N 1
ATOM 706 C CA . SER A 1 90 ? 11.184 -1.418 1.627 1.00 93.69 90 SER A CA 1
ATOM 707 C C . SER A 1 90 ? 10.514 -0.947 0.333 1.00 93.69 90 SER A C 1
ATOM 709 O O . SER A 1 90 ? 9.573 -1.592 -0.118 1.00 93.69 90 SER A O 1
ATOM 711 N N . TRP A 1 91 ? 10.996 0.143 -0.270 1.00 95.88 91 TRP A N 1
ATOM 712 C CA . TRP A 1 91 ? 10.446 0.730 -1.491 1.00 95.88 91 TRP A CA 1
ATOM 713 C C . TRP A 1 91 ? 11.313 0.359 -2.694 1.00 95.88 91 TRP A C 1
ATOM 715 O O . TRP A 1 91 ? 12.403 0.900 -2.883 1.00 95.88 91 TRP A O 1
ATOM 725 N N . LYS A 1 92 ? 10.869 -0.624 -3.480 1.00 95.56 92 LYS A N 1
ATOM 726 C CA . LYS A 1 92 ? 11.608 -1.163 -4.630 1.00 95.56 92 LYS A CA 1
ATOM 727 C C . LYS A 1 92 ? 10.859 -0.926 -5.936 1.00 95.56 92 LYS A C 1
ATOM 729 O O . LYS A 1 92 ? 9.732 -0.442 -5.962 1.00 95.56 92 LYS A O 1
ATOM 734 N N . ASN A 1 93 ? 11.492 -1.288 -7.043 1.00 94.88 93 ASN A N 1
ATOM 735 C CA . ASN A 1 93 ? 10.919 -1.176 -8.384 1.00 94.88 93 ASN A CA 1
ATOM 736 C C . ASN A 1 93 ? 9.856 -2.249 -8.702 1.00 94.88 93 ASN A C 1
ATOM 738 O O . ASN A 1 93 ? 9.195 -2.148 -9.734 1.00 94.88 93 ASN A O 1
ATOM 742 N N . THR A 1 94 ? 9.686 -3.258 -7.841 1.00 96.81 94 THR A N 1
ATOM 743 C CA . THR A 1 94 ? 8.700 -4.344 -8.010 1.00 96.81 94 THR A CA 1
ATOM 744 C C . THR A 1 94 ? 7.768 -4.542 -6.816 1.00 96.81 94 THR A C 1
ATOM 746 O O . THR A 1 94 ? 6.796 -5.289 -6.913 1.00 96.81 94 THR A O 1
ATOM 749 N N . TYR A 1 95 ? 8.051 -3.910 -5.677 1.00 97.50 95 TYR A N 1
ATOM 750 C CA . TYR A 1 95 ? 7.223 -4.017 -4.482 1.00 97.50 95 TYR A CA 1
ATOM 751 C C . TYR A 1 95 ? 7.449 -2.840 -3.533 1.00 97.50 95 TYR A C 1
ATOM 753 O O . TYR A 1 95 ? 8.508 -2.205 -3.553 1.00 97.50 95 TYR A O 1
ATOM 761 N N . ALA A 1 96 ? 6.479 -2.608 -2.652 1.00 97.88 96 ALA A N 1
ATOM 762 C CA . ALA A 1 96 ? 6.597 -1.696 -1.521 1.00 97.88 96 ALA A CA 1
ATOM 763 C C . ALA A 1 96 ? 5.988 -2.316 -0.256 1.00 97.88 96 ALA A C 1
ATOM 765 O O . ALA A 1 96 ? 4.914 -2.916 -0.317 1.00 97.88 96 ALA A O 1
ATOM 766 N N . SER A 1 97 ? 6.638 -2.153 0.901 1.00 97.94 97 SER A N 1
ATOM 767 C CA . SER A 1 97 ? 5.993 -2.432 2.192 1.00 97.94 97 SER A CA 1
ATOM 768 C C . SER A 1 97 ? 5.345 -1.159 2.722 1.00 97.94 97 SER A C 1
ATOM 770 O O . SER A 1 97 ? 6.026 -0.206 3.088 1.00 97.94 97 SER A O 1
ATOM 772 N N . ILE A 1 98 ? 4.022 -1.157 2.792 1.00 97.81 98 ILE A N 1
ATOM 773 C CA . ILE A 1 98 ? 3.231 -0.062 3.341 1.00 97.81 98 ILE A CA 1
ATOM 774 C C . ILE A 1 98 ? 3.028 -0.299 4.834 1.00 97.81 98 ILE A C 1
ATOM 776 O O . ILE A 1 98 ? 2.629 -1.390 5.238 1.00 97.81 98 ILE A O 1
ATOM 780 N N . GLU A 1 99 ? 3.278 0.719 5.648 1.00 98.00 99 GLU A N 1
ATOM 781 C CA . GLU A 1 99 ? 3.139 0.677 7.103 1.00 98.00 99 GLU A CA 1
ATOM 782 C C . GLU A 1 99 ? 2.164 1.748 7.580 1.00 98.00 99 GLU A C 1
ATOM 784 O O . GLU A 1 99 ? 2.263 2.901 7.168 1.00 98.00 99 GLU A O 1
ATOM 789 N N . ALA A 1 100 ? 1.218 1.373 8.442 1.00 97.81 100 ALA A N 1
ATOM 790 C CA . ALA A 1 100 ? 0.300 2.334 9.038 1.00 97.81 100 ALA A CA 1
ATOM 791 C C . ALA A 1 100 ? 1.059 3.314 9.940 1.00 97.81 100 ALA A C 1
ATOM 793 O O . ALA A 1 100 ? 1.875 2.904 10.766 1.00 97.81 100 ALA A O 1
ATOM 794 N N . ASN A 1 101 ? 0.752 4.601 9.820 1.00 96.94 101 ASN A N 1
ATOM 795 C CA . ASN A 1 101 ? 1.337 5.616 10.687 1.00 96.94 101 ASN A CA 1
ATOM 796 C C . ASN A 1 101 ? 0.744 5.527 12.099 1.00 96.94 101 ASN A C 1
ATOM 798 O O . ASN A 1 101 ? -0.425 5.167 12.276 1.00 96.94 101 ASN A O 1
ATOM 802 N N . GLU A 1 102 ? 1.535 5.896 13.109 1.00 92.69 102 GLU A N 1
ATOM 803 C CA . GLU A 1 102 ? 1.134 5.815 14.520 1.00 92.69 102 GLU A CA 1
ATOM 804 C C . GLU A 1 102 ? -0.110 6.653 14.839 1.00 92.69 102 GLU A C 1
ATOM 806 O O . GLU A 1 102 ? -0.960 6.208 15.607 1.00 92.69 102 GLU A O 1
ATOM 811 N N . ASP A 1 103 ? -0.272 7.809 14.199 1.00 91.50 103 ASP A N 1
ATOM 812 C CA . ASP A 1 103 ? -1.426 8.692 14.412 1.00 91.50 103 ASP A CA 1
ATOM 813 C C . ASP A 1 103 ? -2.667 8.293 13.593 1.00 91.50 103 ASP A C 1
ATOM 815 O O . ASP A 1 103 ? -3.728 8.902 13.729 1.00 91.50 103 ASP A O 1
ATOM 819 N N . SER A 1 104 ? -2.562 7.268 12.739 1.00 94.06 104 SER A N 1
ATOM 820 C CA . SER A 1 104 ? -3.679 6.811 11.907 1.00 94.06 104 SER A CA 1
ATOM 821 C C . SER A 1 104 ? -4.666 5.931 12.683 1.00 94.06 104 SER A C 1
ATOM 823 O O . SER A 1 104 ? -4.337 5.306 13.700 1.00 94.06 104 SER A O 1
ATOM 825 N N . SER A 1 105 ? -5.879 5.791 12.142 1.00 94.94 105 SER A N 1
ATOM 826 C CA . SER A 1 105 ? -6.866 4.798 12.599 1.00 94.94 105 SER A CA 1
ATOM 827 C C . SER A 1 105 ? -6.511 3.360 12.194 1.00 94.94 105 SER A C 1
ATOM 829 O O . SER A 1 105 ? -7.295 2.438 12.437 1.00 94.94 105 SER A O 1
ATOM 831 N N . PHE A 1 106 ? -5.345 3.152 11.577 1.00 96.69 106 PHE A N 1
ATOM 832 C CA . PHE A 1 106 ? -4.903 1.874 11.042 1.00 96.69 106 PHE A CA 1
ATOM 833 C C . PHE A 1 106 ? -3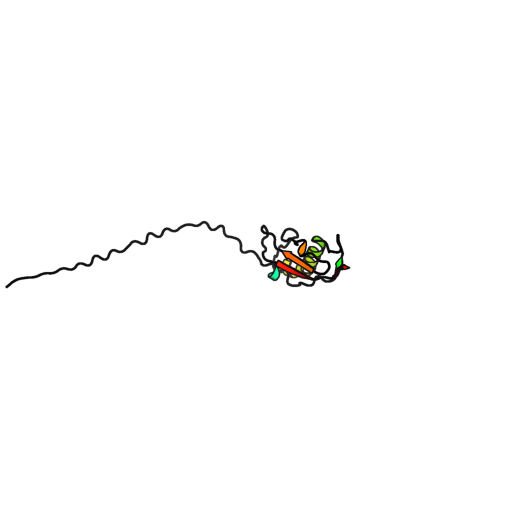.673 1.333 11.774 1.00 96.69 106 PHE A C 1
ATOM 835 O O . PHE A 1 106 ? -2.967 2.041 12.490 1.00 96.69 106 PHE A O 1
ATOM 842 N N . THR A 1 107 ? -3.420 0.037 11.619 1.00 97.25 107 THR A N 1
ATOM 843 C CA . THR A 1 107 ? -2.242 -0.633 12.175 1.00 97.25 107 THR A CA 1
ATOM 844 C C . THR A 1 107 ? -1.723 -1.728 11.241 1.00 97.25 107 THR A C 1
ATOM 846 O O . THR A 1 107 ? -2.430 -2.204 10.348 1.00 97.25 107 THR A O 1
ATOM 849 N N . GLY A 1 108 ? -0.485 -2.157 11.469 1.00 96.62 108 GLY A N 1
ATOM 850 C CA . GLY A 1 108 ? 0.161 -3.236 10.733 1.00 96.62 108 GLY A CA 1
ATOM 851 C C . GLY A 1 108 ? 0.865 -2.786 9.455 1.00 96.62 108 GLY A C 1
ATOM 852 O O . GLY A 1 108 ? 1.041 -1.596 9.190 1.00 96.62 108 GLY A O 1
ATOM 853 N N . LYS A 1 109 ? 1.303 -3.784 8.683 1.00 97.56 109 LYS A N 1
ATOM 854 C CA . LYS A 1 109 ? 2.055 -3.613 7.437 1.00 97.56 109 LYS A CA 1
ATOM 855 C C . LYS A 1 109 ? 1.483 -4.506 6.346 1.00 97.56 109 LYS A C 1
ATOM 857 O O . LYS A 1 109 ? 0.971 -5.586 6.643 1.00 97.56 109 LYS A O 1
ATOM 862 N N . VAL A 1 110 ? 1.591 -4.065 5.100 1.00 98.00 110 VAL A N 1
ATOM 863 C CA . VAL A 1 110 ? 1.152 -4.806 3.914 1.00 98.00 110 VAL A CA 1
ATOM 864 C C . VAL A 1 110 ? 2.222 -4.712 2.834 1.00 98.00 110 VAL A C 1
ATOM 866 O O . VAL A 1 110 ? 2.696 -3.623 2.522 1.00 98.00 110 VAL A O 1
ATOM 869 N N . LEU A 1 111 ? 2.589 -5.854 2.251 1.00 98.06 111 LEU A N 1
ATOM 870 C CA . LEU A 1 111 ? 3.474 -5.920 1.092 1.00 98.06 111 LEU A CA 1
ATOM 871 C C . LEU A 1 111 ? 2.630 -5.872 -0.182 1.00 98.06 111 LEU A C 1
ATOM 873 O O . LEU A 1 111 ? 1.854 -6.792 -0.438 1.00 98.06 111 LEU A O 1
ATOM 877 N N . VAL A 1 112 ? 2.802 -4.819 -0.974 1.00 98.12 112 VAL A N 1
ATOM 878 C CA . VAL A 1 112 ? 2.188 -4.689 -2.298 1.00 98.12 112 VAL A CA 1
ATOM 879 C C . VAL A 1 112 ? 3.226 -4.947 -3.384 1.00 98.12 112 VAL A C 1
ATOM 881 O O . VAL A 1 112 ? 4.387 -4.570 -3.235 1.00 98.12 112 VAL A O 1
ATOM 884 N N . ASN A 1 113 ? 2.807 -5.578 -4.474 1.00 98.25 113 ASN A N 1
ATOM 885 C CA . ASN A 1 113 ? 3.631 -5.918 -5.629 1.00 98.25 113 ASN A CA 1
ATOM 886 C C . ASN A 1 113 ? 3.155 -5.139 -6.855 1.00 98.25 113 ASN A C 1
ATOM 888 O O . ASN A 1 113 ? 1.984 -4.778 -6.952 1.00 98.25 113 ASN A O 1
ATOM 892 N N . TYR A 1 114 ? 4.067 -4.873 -7.783 1.00 97.88 114 TYR A N 1
ATOM 893 C CA . TYR A 1 114 ? 3.787 -4.164 -9.028 1.00 97.88 114 TYR A CA 1
ATOM 894 C C . TYR A 1 114 ? 4.899 -4.379 -10.054 1.00 97.88 114 TYR A C 1
ATOM 896 O O . TYR A 1 114 ? 5.966 -4.922 -9.762 1.00 97.88 114 TYR A O 1
ATOM 904 N N . LYS A 1 115 ? 4.667 -3.895 -11.271 1.00 96.38 115 LYS A N 1
ATOM 905 C CA . LYS A 1 115 ? 5.682 -3.738 -12.312 1.00 96.38 115 LYS A CA 1
ATOM 906 C C . LYS A 1 115 ? 5.852 -2.259 -12.613 1.00 96.38 115 LYS A C 1
ATOM 908 O O . LYS A 1 115 ? 4.874 -1.534 -12.743 1.00 96.38 115 LYS A O 1
ATOM 913 N N . THR A 1 116 ? 7.091 -1.803 -12.717 1.00 94.94 116 THR A N 1
ATOM 914 C CA . THR A 1 116 ? 7.384 -0.424 -13.108 1.00 94.94 116 THR A CA 1
ATOM 915 C C . THR A 1 116 ? 7.467 -0.305 -14.625 1.00 94.94 116 THR A C 1
ATOM 917 O O . THR A 1 116 ? 8.261 -1.011 -15.253 1.00 94.94 116 THR A O 1
ATOM 920 N N . VAL A 1 117 ? 6.665 0.594 -15.198 1.00 91.56 117 VAL A N 1
ATOM 921 C CA . VAL A 1 117 ? 6.607 0.886 -16.642 1.00 91.56 117 VAL A CA 1
ATOM 922 C C . VAL A 1 117 ? 7.069 2.299 -16.964 1.00 91.56 117 VAL A C 1
ATOM 924 O O . VAL A 1 117 ? 6.914 3.197 -16.101 1.00 91.56 117 VAL A O 1
#

Organism: NCBI:txid216946

Sequence (117 aa):
MKKIITLLTSISLTASLSTFAISCGKKEEQAKTILGNIITNLDLGDLQKGENDVPSKETIYNKIFELHKEKWEENNIKFTLTDFSIPLDSWKNTYASIEANEDSSFTGKVLVNYKTV

Radius of gyration: 30.45 Å; chains: 1; bounding box: 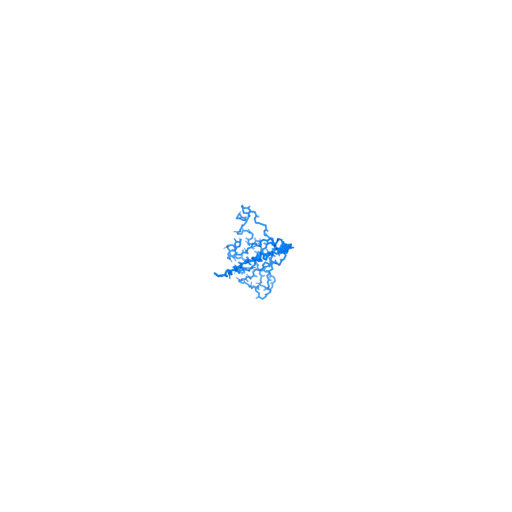35×44×109 Å

InterPro domains:
  IPR054816 Mollicutes-type lipoprotein signal peptide region [NF038029] (1-24)

Foldseek 3Di:
DDDDDDDDDDPDPPDPPPPPPPPPPPPPPQQAAEPCVQQVAQELEEFEADPPLFHDLVRVVVSSCVVRVVVCVVVVPDDDSQQWDWPPVQTDQFKTKIAGDPPHSHGDIGIHTYHYD

pLDDT: mean 84.91, std 19.26, range [40.91, 98.25]

Secondary structure (DSSP, 8-state):
-------------------------------PEEHHHH----EEEEE---GGGS--HHHHHHHHHHHHHHHHHHTT----TTSEE--GGGB-SSEEEEEE-TTSSEESEEEEEEEE-